Protein AF-A0A371G8A0-F1 (afdb_monomer_lite)

Foldseek 3Di:
DPPDDDDPVVVLLVVQLVVLVVCVVVVPQEEEAEDQDDPPPPPVCVVSVVSVVVSCVSHPYYYYDYDHVVNVVVVVVVVVVVVVVVVVVVDPDDDDDD

Organism: Mucuna pruriens (NCBI:txid157652)

pLDDT: mean 70.17, std 15.43, range [35.62, 92.75]

Secondary structure (DSSP, 8-state):
-------HHHHHHHHHHHHHHHHHHTT-SEEEEEE-S-----GGGHHHHHHHHHHHTTSSEEEEEEPPGGG-HHHHHHHHHHHHHHHHHH-SS-----

Radius of gyration: 17.49 Å; chains: 1; bounding box: 47×36×38 Å

Sequence (98 aa):
MLGFNCTNNMAEYEACAMGIAMALKYQVKILKVYKDFALTRDTKLIPYHSYVKKLTKHFEKITFQHIHREENQMVDALETLSLMFEISQERETPILRI

Structure (mmCIF, N/CA/C/O backbone):
data_AF-A0A371G8A0-F1
#
_entry.id   AF-A0A371G8A0-F1
#
loop_
_atom_site.group_PDB
_atom_site.id
_atom_site.type_symbol
_atom_site.label_atom_id
_atom_site.label_alt_id
_atom_site.label_comp_id
_atom_site.label_asym_id
_atom_site.label_entity_id
_atom_site.label_seq_id
_atom_site.pdbx_PDB_ins_code
_atom_site.Cartn_x
_atom_site.Cartn_y
_atom_site.Cartn_z
_atom_site.occupancy
_atom_site.B_iso_or_equiv
_atom_site.auth_seq_id
_atom_site.auth_comp_id
_atom_site.auth_asym_id
_atom_site.auth_atom_id
_atom_site.pdbx_PDB_model_num
ATOM 1 N N . MET A 1 1 ? 11.353 -9.906 1.351 1.00 52.81 1 MET A N 1
ATOM 2 C CA . MET A 1 1 ? 11.315 -10.125 -0.107 1.00 52.81 1 MET A CA 1
ATOM 3 C C . MET A 1 1 ? 10.225 -11.145 -0.382 1.00 52.81 1 MET A C 1
ATOM 5 O O . MET A 1 1 ? 10.240 -12.182 0.272 1.00 52.81 1 MET A O 1
ATOM 9 N N . LEU A 1 2 ? 9.232 -10.831 -1.221 1.00 57.16 2 LEU A N 1
ATOM 10 C CA . LEU A 1 2 ? 8.053 -11.694 -1.416 1.00 57.16 2 LEU A CA 1
ATOM 11 C C . LEU A 1 2 ? 8.323 -12.865 -2.382 1.00 57.16 2 LEU A C 1
ATOM 13 O O . LEU A 1 2 ? 7.442 -13.693 -2.590 1.00 57.16 2 LEU A O 1
ATOM 17 N N . GLY A 1 3 ? 9.551 -12.980 -2.898 1.00 52.47 3 GLY A N 1
ATOM 18 C CA . GLY A 1 3 ? 10.043 -14.176 -3.584 1.00 52.47 3 GLY A CA 1
ATOM 19 C C . GLY A 1 3 ? 9.677 -14.255 -5.065 1.00 52.47 3 GLY A C 1
ATOM 20 O O . GLY A 1 3 ? 9.625 -15.353 -5.612 1.00 52.47 3 GLY A O 1
ATOM 21 N N . PHE A 1 4 ? 9.414 -13.123 -5.719 1.00 51.69 4 PHE A N 1
ATOM 22 C CA . PHE A 1 4 ? 9.063 -13.082 -7.137 1.00 51.69 4 PHE A CA 1
ATOM 23 C C . PHE A 1 4 ? 10.217 -12.517 -7.999 1.00 51.69 4 PHE A C 1
ATOM 25 O O . PHE A 1 4 ? 11.040 -11.741 -7.518 1.00 51.69 4 PHE A O 1
ATOM 32 N N . ASN A 1 5 ? 10.298 -12.922 -9.274 1.00 46.16 5 ASN A N 1
ATOM 33 C CA . ASN A 1 5 ? 11.383 -12.543 -10.196 1.00 46.16 5 ASN A CA 1
ATOM 34 C C . ASN A 1 5 ? 11.376 -11.040 -10.531 1.00 46.16 5 ASN A C 1
ATOM 36 O O . ASN A 1 5 ? 10.496 -10.572 -11.251 1.00 46.16 5 ASN A O 1
ATOM 40 N N . CYS A 1 6 ? 12.393 -10.312 -10.067 1.00 46.75 6 CYS A N 1
ATOM 41 C CA . CYS A 1 6 ? 12.500 -8.858 -10.172 1.00 46.75 6 CYS A CA 1
ATOM 42 C C . CYS A 1 6 ? 12.520 -8.335 -11.624 1.00 46.75 6 CYS A C 1
ATOM 44 O O . CYS A 1 6 ? 13.544 -8.369 -12.301 1.00 46.75 6 CYS A O 1
ATOM 46 N N . THR A 1 7 ? 11.401 -7.772 -12.076 1.00 55.66 7 THR A N 1
ATOM 47 C CA . THR A 1 7 ? 11.362 -6.669 -13.055 1.00 55.66 7 THR A CA 1
ATOM 48 C C . THR A 1 7 ? 11.109 -5.353 -12.308 1.00 55.66 7 THR A C 1
ATOM 50 O O . THR A 1 7 ? 10.598 -5.400 -11.188 1.00 55.66 7 THR A O 1
ATOM 53 N N . ASN A 1 8 ? 11.435 -4.185 -12.891 1.00 60.31 8 ASN A N 1
ATOM 54 C CA . ASN A 1 8 ? 11.262 -2.866 -12.239 1.00 60.31 8 ASN A CA 1
ATOM 55 C C . ASN A 1 8 ? 9.883 -2.717 -11.564 1.00 60.31 8 ASN A C 1
ATOM 57 O O . ASN A 1 8 ? 9.786 -2.390 -10.384 1.00 60.31 8 ASN A O 1
ATOM 61 N N . ASN A 1 9 ? 8.824 -3.123 -12.269 1.00 61.59 9 ASN A N 1
ATOM 62 C CA . ASN A 1 9 ? 7.449 -3.069 -11.770 1.00 61.59 9 ASN A CA 1
ATOM 63 C C . ASN A 1 9 ? 7.222 -3.938 -10.520 1.00 61.59 9 ASN A C 1
ATOM 65 O O . ASN A 1 9 ? 6.368 -3.637 -9.697 1.00 61.59 9 ASN A O 1
ATOM 69 N N . MET A 1 10 ? 7.947 -5.042 -10.358 1.00 67.25 10 MET A N 1
ATOM 70 C CA . MET A 1 10 ? 7.763 -5.954 -9.231 1.00 67.25 10 MET A CA 1
ATOM 71 C C . MET A 1 10 ? 8.389 -5.415 -7.944 1.00 67.25 10 MET A C 1
ATOM 73 O O . MET A 1 10 ? 7.750 -5.469 -6.893 1.00 67.25 10 MET A O 1
ATOM 77 N N . ALA A 1 11 ? 9.589 -4.835 -8.033 1.00 72.56 11 ALA A N 1
ATOM 78 C CA . ALA A 1 11 ? 10.278 -4.228 -6.894 1.00 72.56 11 ALA A CA 1
ATOM 79 C C . ALA A 1 11 ? 9.461 -3.074 -6.288 1.00 72.56 11 ALA A C 1
ATOM 81 O O . ALA A 1 11 ? 9.283 -2.990 -5.072 1.00 72.56 11 ALA A O 1
ATOM 82 N N . GLU A 1 12 ? 8.874 -2.238 -7.139 1.00 72.56 12 GLU A N 1
ATOM 83 C CA . GLU A 1 12 ? 8.011 -1.137 -6.720 1.00 72.56 12 GLU A CA 1
ATOM 84 C C . GLU A 1 12 ? 6.729 -1.612 -6.012 1.00 72.56 12 GLU A C 1
ATOM 86 O O . GLU A 1 12 ? 6.269 -1.013 -5.034 1.00 72.56 12 GLU A O 1
ATOM 91 N N . TYR A 1 13 ? 6.143 -2.719 -6.478 1.00 76.12 13 TYR A N 1
ATOM 92 C CA . TYR A 1 13 ? 4.999 -3.341 -5.814 1.00 76.12 13 TYR A CA 1
ATOM 93 C C . TYR A 1 13 ? 5.368 -3.933 -4.455 1.00 76.12 13 TYR A C 1
ATOM 95 O O . TYR A 1 13 ? 4.589 -3.795 -3.508 1.00 76.12 13 TYR A O 1
ATOM 103 N N . GLU A 1 14 ? 6.537 -4.566 -4.336 1.00 80.00 14 GLU A N 1
ATOM 104 C CA . GLU A 1 14 ? 7.032 -5.056 -3.049 1.00 80.00 14 GLU A CA 1
ATOM 105 C C . GLU A 1 14 ? 7.247 -3.903 -2.065 1.00 80.00 14 GLU A C 1
ATOM 107 O O . GLU A 1 14 ? 6.763 -3.972 -0.934 1.00 80.00 14 GLU A O 1
ATOM 112 N N . ALA A 1 15 ? 7.903 -2.824 -2.501 1.00 80.62 15 ALA A N 1
ATOM 113 C CA . ALA A 1 15 ? 8.124 -1.634 -1.685 1.00 80.62 15 ALA A CA 1
ATOM 114 C C . ALA A 1 15 ? 6.798 -1.026 -1.200 1.00 80.62 15 ALA A C 1
ATOM 116 O O . ALA A 1 15 ? 6.632 -0.754 -0.008 1.00 80.62 15 ALA A O 1
ATOM 117 N N . CYS A 1 16 ? 5.811 -0.902 -2.093 1.00 81.56 16 CYS A N 1
ATOM 118 C CA . CYS A 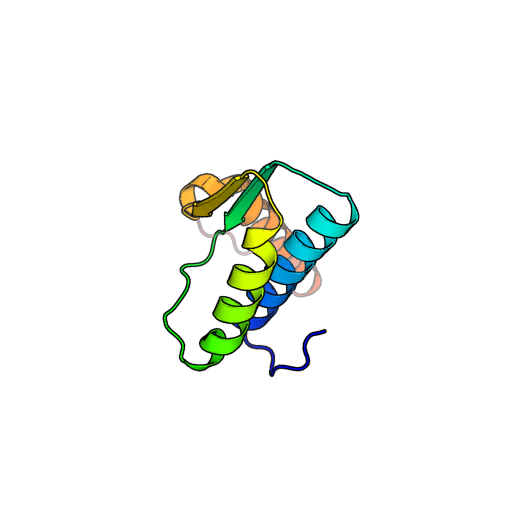1 16 ? 4.477 -0.413 -1.750 1.00 81.56 16 CYS A CA 1
ATOM 119 C C . CYS A 1 16 ? 3.774 -1.320 -0.724 1.00 81.56 16 CYS A C 1
ATOM 121 O O . CYS A 1 16 ? 3.261 -0.840 0.289 1.00 81.56 16 CYS A O 1
ATOM 123 N N . ALA A 1 17 ? 3.786 -2.638 -0.939 1.00 84.00 17 ALA A N 1
ATOM 124 C CA . ALA A 1 17 ? 3.165 -3.599 -0.032 1.00 84.00 17 ALA A CA 1
ATOM 125 C C . ALA A 1 17 ? 3.822 -3.591 1.361 1.00 84.00 17 ALA A C 1
ATOM 127 O O . ALA A 1 17 ? 3.118 -3.621 2.373 1.00 84.00 17 ALA A O 1
ATOM 128 N N . MET A 1 18 ? 5.154 -3.491 1.421 1.00 85.75 18 MET A N 1
ATOM 129 C CA . MET A 1 18 ? 5.900 -3.368 2.676 1.00 85.75 18 MET A CA 1
ATOM 130 C C . MET A 1 18 ? 5.584 -2.059 3.406 1.00 85.75 18 MET A C 1
ATOM 132 O O . MET A 1 18 ? 5.355 -2.085 4.615 1.00 85.75 18 MET A O 1
ATOM 136 N N . GLY A 1 19 ? 5.495 -0.933 2.690 1.00 87.56 19 GLY A N 1
ATOM 137 C CA . GLY A 1 19 ? 5.103 0.354 3.270 1.00 87.56 19 GLY A CA 1
ATOM 138 C C . GLY A 1 19 ? 3.708 0.314 3.907 1.00 87.56 19 GLY A C 1
ATOM 139 O O . GLY A 1 19 ? 3.530 0.754 5.043 1.00 87.56 19 GLY A O 1
ATOM 140 N N . ILE A 1 20 ? 2.731 -0.296 3.225 1.00 88.06 20 ILE A N 1
ATOM 141 C CA . ILE A 1 20 ? 1.367 -0.472 3.752 1.00 88.06 20 ILE A CA 1
ATOM 142 C C . ILE A 1 20 ? 1.365 -1.397 4.979 1.00 88.06 20 ILE A C 1
ATOM 144 O O . ILE A 1 20 ? 0.717 -1.091 5.981 1.00 88.06 20 ILE A O 1
ATOM 148 N N . ALA A 1 21 ? 2.101 -2.512 4.937 1.00 87.56 21 ALA A N 1
ATOM 149 C CA . ALA A 1 21 ? 2.203 -3.433 6.069 1.00 87.56 21 ALA A CA 1
ATOM 150 C C . ALA A 1 21 ? 2.846 -2.771 7.302 1.00 87.56 21 ALA A C 1
ATOM 152 O O . ALA A 1 21 ? 2.394 -2.982 8.428 1.00 87.56 21 ALA A O 1
ATOM 153 N N . MET A 1 22 ? 3.860 -1.927 7.100 1.00 88.81 22 MET A N 1
ATOM 154 C CA . MET A 1 22 ? 4.475 -1.151 8.178 1.00 88.81 22 MET A CA 1
ATOM 155 C C . MET A 1 22 ? 3.503 -0.128 8.764 1.00 88.81 22 MET A C 1
ATOM 157 O O . MET A 1 22 ? 3.377 -0.051 9.983 1.00 88.81 22 MET A O 1
ATOM 161 N N . ALA A 1 23 ? 2.749 0.595 7.936 1.00 90.12 23 ALA A N 1
ATOM 162 C CA . ALA A 1 23 ? 1.721 1.514 8.424 1.00 90.12 23 ALA A CA 1
ATOM 163 C C . ALA A 1 23 ? 0.672 0.800 9.304 1.00 90.12 23 ALA A C 1
ATOM 165 O O . ALA A 1 23 ? 0.291 1.328 10.348 1.00 90.12 23 ALA A O 1
ATOM 166 N N . LEU A 1 24 ? 0.282 -0.435 8.956 1.00 88.00 24 LEU A N 1
ATOM 167 C CA . LEU A 1 24 ? -0.574 -1.264 9.816 1.00 88.00 24 LEU A CA 1
ATOM 168 C C . LEU A 1 24 ? 0.093 -1.642 11.137 1.00 88.00 24 LEU A C 1
ATOM 170 O O . LEU A 1 24 ? -0.543 -1.565 12.185 1.00 88.00 24 LEU A O 1
ATOM 174 N N . LYS A 1 25 ? 1.375 -2.023 11.108 1.00 90.75 25 LYS A N 1
ATOM 175 C CA . LYS A 1 25 ? 2.146 -2.331 12.322 1.00 90.75 25 LYS A CA 1
ATOM 176 C C . LYS A 1 25 ? 2.181 -1.143 13.289 1.00 90.75 25 LYS A C 1
ATOM 178 O O . LYS A 1 25 ? 2.097 -1.342 14.496 1.00 90.75 25 LYS A O 1
ATOM 183 N N . TYR A 1 26 ? 2.261 0.076 12.761 1.00 92.75 26 TYR A N 1
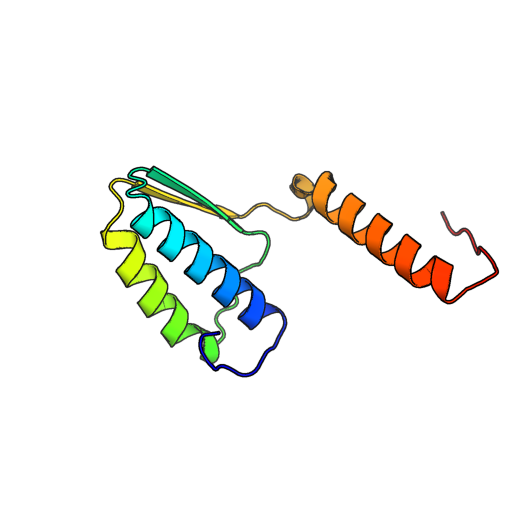ATOM 184 C CA . TYR A 1 26 ? 2.205 1.315 13.541 1.00 92.75 26 TYR A CA 1
ATOM 185 C C . TYR A 1 26 ? 0.779 1.815 13.813 1.00 92.75 26 TYR A C 1
ATOM 187 O O . TYR A 1 26 ? 0.614 2.933 14.292 1.00 92.75 26 TYR A O 1
ATOM 195 N N . GLN A 1 27 ? -0.247 1.001 13.535 1.00 90.88 27 GLN A N 1
ATOM 196 C CA . GLN A 1 27 ? -1.659 1.314 13.785 1.00 90.88 27 GLN A CA 1
ATOM 197 C C . GLN A 1 27 ? -2.119 2.628 13.133 1.00 90.88 27 GLN A C 1
ATOM 199 O O . GLN A 1 27 ? -2.999 3.326 13.643 1.00 90.88 27 GLN A O 1
ATOM 204 N N . VAL A 1 28 ? -1.533 2.977 11.985 1.00 91.69 28 VAL A N 1
ATOM 205 C CA . VAL A 1 28 ? -1.966 4.129 11.194 1.00 91.69 28 VAL A CA 1
ATOM 206 C C . VAL A 1 28 ? -3.402 3.889 10.732 1.00 91.69 28 VAL A C 1
ATOM 208 O O . VAL A 1 28 ? -3.700 2.883 10.096 1.00 91.69 28 VAL A O 1
ATOM 211 N N . LYS A 1 29 ? -4.297 4.830 11.034 1.00 89.75 29 LYS A N 1
ATOM 212 C CA . LYS A 1 29 ? -5.728 4.737 10.699 1.00 89.75 29 LYS A CA 1
ATOM 213 C C . LYS A 1 29 ? -6.053 5.268 9.306 1.00 89.75 29 LYS A C 1
ATOM 215 O O . LYS A 1 29 ? -6.915 4.723 8.618 1.00 89.75 29 LYS A O 1
ATOM 220 N N . ILE A 1 30 ? -5.348 6.324 8.897 1.00 90.50 30 ILE A N 1
ATOM 221 C CA . ILE A 1 30 ? -5.529 7.006 7.615 1.00 90.50 30 ILE A CA 1
ATOM 222 C C . ILE A 1 30 ? -4.202 6.993 6.864 1.00 90.50 30 ILE A C 1
ATOM 224 O O . ILE A 1 30 ? -3.221 7.553 7.345 1.00 90.50 30 ILE A O 1
ATOM 228 N N . LEU A 1 31 ? -4.176 6.376 5.682 1.00 89.12 31 LEU A N 1
ATOM 229 C CA . LEU A 1 31 ? -2.974 6.260 4.859 1.00 89.12 31 LEU A CA 1
ATOM 230 C C . LEU A 1 31 ? -3.202 6.847 3.462 1.00 89.12 31 LEU A C 1
ATOM 232 O O . LEU A 1 31 ? -4.160 6.500 2.771 1.00 89.12 31 LEU A O 1
ATOM 236 N N . LYS A 1 32 ? -2.290 7.710 3.012 1.00 88.06 32 LYS A N 1
ATOM 237 C CA . LYS A 1 32 ? -2.258 8.207 1.635 1.00 88.06 32 LYS A CA 1
ATOM 238 C C . LYS A 1 32 ? -1.027 7.647 0.937 1.00 88.06 32 LYS A C 1
ATOM 240 O O . LYS A 1 32 ? 0.094 7.915 1.354 1.00 88.06 32 LYS A O 1
ATOM 245 N N . VAL A 1 33 ? -1.252 6.841 -0.094 1.00 83.06 33 VAL A N 1
ATOM 246 C CA . VAL A 1 33 ? -0.196 6.209 -0.884 1.00 83.06 33 VAL A CA 1
ATOM 247 C C . VAL A 1 33 ? -0.056 6.979 -2.186 1.00 83.06 33 VAL A C 1
ATOM 249 O O . VAL A 1 33 ? -1.011 7.068 -2.958 1.00 83.06 33 VAL A O 1
ATOM 252 N N . TYR A 1 34 ? 1.130 7.523 -2.423 1.00 78.94 34 TYR A N 1
ATOM 253 C CA . TYR A 1 34 ? 1.488 8.160 -3.682 1.00 78.94 34 TYR A CA 1
ATOM 254 C C . TYR A 1 34 ? 2.234 7.159 -4.556 1.00 78.94 34 TYR A C 1
ATOM 256 O O . TY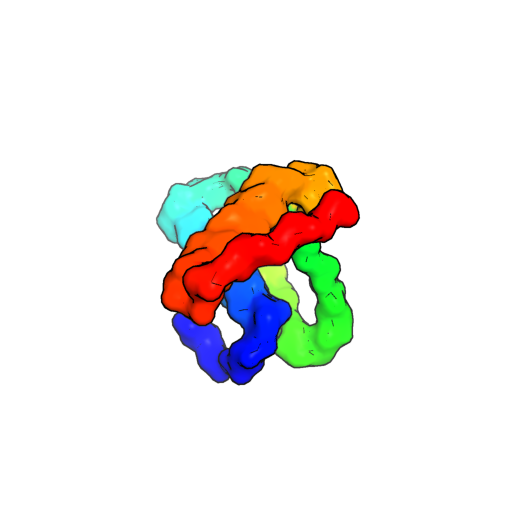R A 1 34 ? 3.126 6.461 -4.075 1.00 78.94 34 TYR A O 1
ATOM 264 N N . LYS A 1 35 ? 1.834 7.046 -5.819 1.00 70.06 35 LYS A N 1
ATOM 265 C CA . LYS A 1 35 ? 2.390 6.067 -6.752 1.00 70.06 35 LYS A CA 1
ATOM 266 C C . LYS A 1 35 ? 2.678 6.736 -8.092 1.00 70.06 35 LYS A C 1
ATOM 268 O O . LYS A 1 35 ? 1.760 7.281 -8.694 1.00 70.06 35 LYS A O 1
ATOM 273 N N . ASP A 1 36 ? 3.916 6.645 -8.558 1.00 64.81 36 ASP A N 1
ATOM 274 C CA . ASP A 1 36 ? 4.388 7.256 -9.818 1.00 64.81 36 ASP A CA 1
ATOM 275 C C . ASP A 1 36 ? 4.213 6.324 -11.040 1.00 64.81 36 ASP A C 1
ATOM 277 O O . ASP A 1 36 ? 4.311 6.705 -12.197 1.00 64.81 36 ASP A O 1
ATOM 281 N N . PHE A 1 37 ? 3.881 5.055 -10.801 1.00 62.66 37 PHE A N 1
ATOM 282 C CA . PHE A 1 37 ? 3.832 4.019 -11.833 1.00 62.66 37 PHE A CA 1
ATOM 283 C C . PHE A 1 37 ? 2.386 3.628 -12.153 1.00 62.66 37 PHE A C 1
ATOM 285 O O . PHE A 1 37 ? 1.588 3.303 -11.263 1.00 62.66 37 PHE A O 1
ATOM 292 N N . ALA A 1 38 ? 2.038 3.613 -13.441 1.00 54.03 38 ALA A N 1
ATOM 293 C CA . ALA A 1 38 ? 0.764 3.081 -13.907 1.00 54.03 38 ALA A CA 1
ATOM 294 C C . ALA A 1 38 ? 0.689 1.585 -13.552 1.00 54.03 38 ALA A C 1
ATOM 296 O O . ALA A 1 38 ? 1.555 0.803 -13.936 1.00 54.03 38 ALA A O 1
ATOM 297 N N . LEU A 1 39 ? -0.336 1.172 -12.793 1.00 55.16 39 LEU A N 1
ATOM 298 C CA . LEU A 1 39 ? -0.610 -0.238 -12.483 1.00 55.16 39 LEU A CA 1
ATOM 299 C C . LEU A 1 39 ? -0.920 -0.977 -13.799 1.00 55.16 39 LEU A C 1
ATOM 301 O O . LEU A 1 39 ? -2.082 -1.104 -14.187 1.00 55.16 39 LEU A O 1
ATOM 305 N N . THR A 1 40 ? 0.100 -1.437 -14.524 1.00 51.25 40 THR A N 1
ATOM 306 C CA . THR A 1 40 ? -0.097 -2.223 -15.743 1.00 51.25 40 THR A CA 1
ATOM 307 C C . THR A 1 40 ? -0.856 -3.496 -15.380 1.00 51.25 40 THR A C 1
ATOM 309 O O . THR A 1 40 ? -0.535 -4.137 -14.377 1.00 51.25 40 THR A O 1
ATOM 312 N N . ARG A 1 41 ? -1.861 -3.873 -16.183 1.00 53.94 41 ARG A N 1
ATOM 313 C CA . ARG A 1 41 ? -2.707 -5.075 -16.005 1.00 53.94 41 ARG A CA 1
ATOM 314 C C . ARG A 1 41 ? -1.939 -6.375 -16.286 1.00 53.94 41 ARG A C 1
ATOM 316 O O . ARG A 1 41 ? -2.457 -7.279 -16.935 1.00 53.94 41 ARG A O 1
ATOM 323 N N . ASP A 1 42 ? -0.693 -6.457 -15.835 1.00 59.78 42 ASP A N 1
ATOM 324 C CA . ASP A 1 42 ? 0.113 -7.654 -15.966 1.00 59.78 42 ASP A CA 1
ATOM 325 C C . ASP A 1 42 ? -0.496 -8.746 -15.084 1.00 59.78 42 ASP A C 1
ATOM 327 O O . ASP A 1 42 ? -0.682 -8.590 -13.874 1.00 59.78 42 ASP A O 1
ATOM 331 N N . THR A 1 43 ? -0.818 -9.872 -15.707 1.00 57.22 43 THR A N 1
ATOM 332 C CA . THR A 1 43 ? -1.348 -11.064 -15.041 1.00 57.22 43 THR A CA 1
ATOM 333 C C . THR A 1 43 ? -0.463 -11.552 -13.890 1.00 57.22 43 THR A C 1
ATOM 335 O O . THR A 1 43 ? -0.976 -12.113 -12.922 1.00 57.22 43 THR A O 1
ATOM 338 N N . LYS A 1 44 ? 0.846 -11.261 -13.917 1.00 65.75 44 LYS A N 1
ATOM 339 C CA . LYS A 1 44 ? 1.782 -11.588 -12.826 1.00 65.75 44 LYS A CA 1
ATOM 340 C C . LYS A 1 44 ? 1.546 -10.772 -11.546 1.00 65.75 44 LYS A C 1
ATOM 342 O O . LYS A 1 44 ? 1.983 -11.180 -10.474 1.00 65.75 44 LYS A O 1
ATOM 347 N N . LEU A 1 45 ? 0.824 -9.651 -11.629 1.00 64.56 45 LEU A N 1
ATOM 348 C CA . LEU A 1 45 ? 0.533 -8.744 -10.508 1.00 64.56 45 LEU A CA 1
ATOM 349 C C . LEU A 1 45 ? -0.819 -9.022 -9.827 1.00 64.56 45 LEU A C 1
ATOM 351 O O . LEU A 1 45 ? -1.164 -8.372 -8.835 1.00 64.56 45 LEU A O 1
ATOM 355 N N . ILE A 1 46 ? -1.583 -10.003 -10.320 1.00 66.25 46 ILE A N 1
ATOM 356 C CA . ILE A 1 46 ? -2.860 -10.434 -9.728 1.00 66.25 46 ILE A CA 1
ATOM 357 C C . ILE A 1 46 ? -2.711 -10.834 -8.242 1.00 66.25 46 ILE A C 1
ATOM 359 O O . ILE A 1 46 ? -3.527 -10.381 -7.428 1.00 66.25 46 ILE A O 1
ATOM 363 N N . PRO A 1 47 ? -1.675 -11.597 -7.825 1.00 69.75 47 PRO A N 1
ATOM 364 C CA . PRO A 1 47 ? -1.494 -11.961 -6.418 1.00 69.75 47 PRO A CA 1
ATOM 365 C C . PRO A 1 47 ? -1.286 -10.736 -5.518 1.00 69.75 47 PRO A C 1
ATOM 367 O O . PRO A 1 47 ? -1.914 -10.634 -4.458 1.00 69.75 47 PRO A O 1
ATOM 370 N N . TYR A 1 48 ? -0.481 -9.771 -5.979 1.00 69.88 48 TYR A N 1
ATOM 371 C CA . TYR A 1 48 ? -0.189 -8.521 -5.273 1.00 69.88 48 TYR A CA 1
ATOM 372 C C . TYR A 1 48 ? -1.429 -7.652 -5.096 1.00 69.88 48 TYR A C 1
ATOM 374 O O . TYR A 1 48 ? -1.656 -7.115 -4.013 1.00 69.88 48 TYR A O 1
ATOM 382 N N . HIS A 1 49 ? -2.278 -7.568 -6.122 1.00 73.69 49 HIS A N 1
ATOM 383 C CA . HIS A 1 49 ? -3.565 -6.885 -6.016 1.00 73.69 49 HIS A CA 1
ATOM 384 C C . HIS A 1 49 ? -4.438 -7.490 -4.915 1.00 73.69 49 HIS A C 1
ATOM 386 O O . HIS A 1 49 ? -5.025 -6.756 -4.118 1.00 73.69 49 HIS A O 1
ATOM 392 N N . SER A 1 50 ? -4.504 -8.824 -4.830 1.00 79.81 50 SER A N 1
ATOM 393 C CA . SER A 1 50 ? -5.276 -9.488 -3.774 1.00 79.81 50 SER A CA 1
ATOM 394 C C . SER A 1 50 ? -4.702 -9.200 -2.382 1.00 79.81 50 SER A C 1
ATOM 396 O O . SER A 1 50 ? -5.461 -8.987 -1.436 1.00 79.81 50 SER A O 1
ATOM 398 N N . TYR A 1 51 ? -3.372 -9.150 -2.265 1.00 82.25 51 TYR A N 1
ATOM 399 C CA . TYR A 1 51 ? -2.679 -8.911 -1.006 1.00 82.25 51 TYR A CA 1
ATOM 400 C C . TYR A 1 51 ? -2.879 -7.475 -0.518 1.00 82.25 51 TYR A C 1
ATOM 402 O O . TYR A 1 51 ? -3.371 -7.268 0.590 1.00 82.25 51 TYR A O 1
ATOM 410 N N . VAL A 1 52 ? -2.622 -6.482 -1.372 1.00 80.50 52 VAL A N 1
ATOM 411 C CA . VAL A 1 52 ? -2.855 -5.066 -1.052 1.00 80.50 52 VAL A CA 1
ATOM 412 C C . VAL A 1 52 ? -4.324 -4.827 -0.695 1.00 80.50 52 VAL A C 1
ATOM 414 O O . VAL A 1 52 ? -4.608 -4.170 0.303 1.00 80.50 52 VAL A O 1
ATOM 417 N N . LYS A 1 53 ? -5.270 -5.445 -1.418 1.00 83.38 53 LYS A N 1
ATOM 418 C CA . LYS A 1 53 ? -6.710 -5.368 -1.109 1.00 83.38 53 LYS A CA 1
ATOM 419 C C . LYS A 1 53 ? -7.082 -5.988 0.243 1.00 83.38 53 LYS A C 1
ATOM 421 O O . LYS A 1 53 ? -8.083 -5.600 0.837 1.00 83.38 53 LYS A O 1
ATOM 426 N N . LYS A 1 54 ? -6.333 -6.978 0.736 1.00 87.06 54 LYS A N 1
ATOM 427 C CA . LYS A 1 54 ? -6.526 -7.507 2.097 1.00 87.06 54 LYS A CA 1
ATOM 428 C C . LYS A 1 54 ? -6.005 -6.522 3.138 1.00 87.06 54 LYS A C 1
ATOM 430 O O . LYS A 1 54 ? -6.686 -6.293 4.133 1.00 87.06 54 LYS A O 1
ATOM 435 N N . LEU A 1 55 ? -4.844 -5.915 2.897 1.00 83.81 55 LEU A N 1
ATOM 436 C CA . LEU A 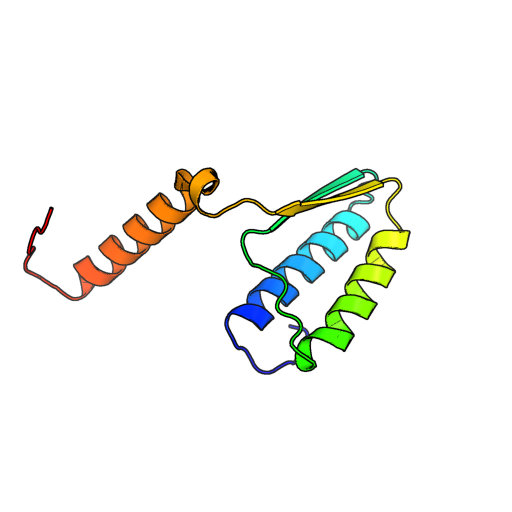1 55 ? -4.256 -4.934 3.809 1.00 83.81 55 LEU A CA 1
ATOM 437 C C . LEU A 1 55 ? -5.132 -3.681 3.938 1.00 83.81 55 LEU A C 1
ATOM 439 O O . LEU A 1 55 ? -5.368 -3.223 5.052 1.00 83.81 55 LEU A O 1
ATOM 443 N N . THR A 1 56 ? -5.696 -3.184 2.834 1.00 84.06 56 THR A N 1
ATOM 444 C CA . THR A 1 56 ? -6.518 -1.961 2.828 1.00 84.06 56 THR A CA 1
ATOM 445 C C . THR A 1 56 ? -7.752 -2.031 3.727 1.00 84.06 56 THR A C 1
ATOM 447 O O . THR A 1 56 ? -8.184 -0.999 4.226 1.00 84.06 56 THR A O 1
ATOM 450 N N . LYS A 1 57 ? -8.292 -3.229 3.990 1.00 89.12 57 LYS A N 1
ATOM 451 C CA . LYS A 1 57 ? -9.459 -3.431 4.871 1.00 89.12 57 LYS A CA 1
ATOM 452 C C . LYS A 1 57 ? -9.212 -3.071 6.338 1.00 89.12 57 LYS A C 1
ATOM 454 O O . LYS A 1 57 ? -10.172 -2.946 7.086 1.00 89.12 57 LYS A O 1
ATOM 459 N N . HIS A 1 58 ? -7.952 -2.963 6.748 1.00 89.69 58 HIS A N 1
ATOM 460 C CA . HIS A 1 58 ? -7.576 -2.694 8.135 1.00 89.69 58 HIS A CA 1
ATOM 461 C C . HIS A 1 58 ? -7.396 -1.194 8.420 1.00 89.69 58 HIS A C 1
ATOM 463 O O . HIS A 1 58 ? -7.171 -0.821 9.566 1.00 89.69 58 HIS A O 1
ATOM 469 N N . PHE A 1 59 ? -7.497 -0.337 7.399 1.00 90.31 59 PHE A N 1
ATOM 470 C CA . PHE A 1 59 ? -7.449 1.117 7.550 1.00 90.31 59 PHE A CA 1
ATOM 471 C C . PHE A 1 59 ? -8.864 1.693 7.615 1.00 90.31 59 PHE A C 1
ATOM 473 O O . PHE A 1 59 ? -9.747 1.258 6.878 1.00 90.31 59 PHE A O 1
ATOM 480 N N . GLU A 1 60 ? -9.061 2.730 8.431 1.00 91.62 60 GLU A N 1
ATOM 481 C CA . GLU A 1 60 ? -10.301 3.520 8.422 1.00 91.62 60 GLU A CA 1
ATOM 482 C C . GLU A 1 60 ? -10.454 4.251 7.081 1.00 91.62 60 GLU A C 1
ATOM 484 O O . GLU A 1 60 ? -11.551 4.360 6.532 1.00 91.62 60 GLU A O 1
ATOM 489 N N . LYS A 1 61 ? -9.333 4.722 6.520 1.00 89.38 61 LYS A N 1
ATOM 490 C CA . LYS A 1 61 ? -9.288 5.315 5.184 1.00 89.38 61 LYS A CA 1
ATOM 491 C C . LYS A 1 61 ? -7.931 5.091 4.537 1.00 89.38 61 LYS A C 1
ATOM 493 O O . LYS A 1 61 ? -6.896 5.426 5.104 1.00 89.38 61 LYS A O 1
ATOM 498 N N . ILE A 1 62 ? -7.935 4.596 3.306 1.00 87.62 62 ILE A N 1
ATOM 499 C CA . ILE A 1 62 ? -6.738 4.544 2.469 1.00 87.62 62 ILE A CA 1
ATOM 500 C C . ILE A 1 62 ? -7.048 5.096 1.084 1.00 87.62 62 ILE A C 1
ATOM 502 O O . ILE A 1 62 ? -8.059 4.743 0.478 1.00 87.62 62 ILE A O 1
ATOM 506 N N . THR A 1 63 ? -6.190 5.985 0.591 1.00 86.50 63 THR A N 1
ATOM 507 C CA . THR A 1 63 ? -6.327 6.586 -0.741 1.00 86.50 63 THR A CA 1
ATOM 508 C C . THR A 1 63 ? -5.049 6.400 -1.532 1.00 86.50 63 THR A C 1
ATOM 510 O O . THR A 1 63 ? -3.963 6.671 -1.019 1.00 86.50 63 THR A O 1
ATOM 513 N N . PHE A 1 64 ? -5.194 5.991 -2.787 1.00 80.94 64 PHE A N 1
ATOM 514 C CA . PHE A 1 64 ? -4.099 5.897 -3.741 1.00 80.94 64 PHE A CA 1
ATOM 515 C C . PHE A 1 64 ? -4.177 7.101 -4.668 1.00 80.94 64 PHE A C 1
ATOM 517 O O . PHE A 1 64 ? -5.198 7.299 -5.324 1.00 80.94 64 PHE A O 1
ATOM 524 N N . GLN A 1 65 ? -3.123 7.908 -4.696 1.00 80.12 65 GLN A N 1
ATOM 525 C CA . GLN A 1 65 ? -2.994 9.009 -5.636 1.00 80.12 65 GLN A CA 1
ATOM 526 C C . GLN A 1 65 ? -1.890 8.661 -6.626 1.00 80.12 65 GLN A C 1
ATOM 528 O O . GLN A 1 65 ? -0.763 8.358 -6.229 1.00 80.12 65 GLN A O 1
ATOM 533 N N . HIS A 1 66 ? -2.237 8.681 -7.910 1.00 73.38 66 HIS A N 1
ATOM 534 C CA . HIS A 1 66 ? -1.230 8.656 -8.952 1.00 73.38 66 HIS A CA 1
ATOM 535 C C . HIS A 1 66 ? -0.597 10.042 -9.004 1.00 73.38 66 HIS A C 1
ATOM 537 O O . HIS A 1 66 ? -1.318 11.029 -9.146 1.00 73.38 66 HIS A O 1
ATOM 543 N N . ILE A 1 67 ? 0.714 10.108 -8.806 1.00 65.75 67 ILE A N 1
ATOM 544 C CA . ILE A 1 67 ? 1.477 11.309 -9.126 1.00 65.75 67 ILE A CA 1
ATOM 545 C C . ILE A 1 67 ? 1.871 11.121 -10.584 1.00 65.75 67 ILE A C 1
ATOM 547 O O . ILE A 1 67 ? 2.475 10.106 -10.920 1.00 65.75 67 ILE A O 1
ATOM 551 N N . HIS A 1 68 ? 1.450 12.035 -11.455 1.00 57.75 68 HIS A N 1
ATOM 552 C CA . HIS A 1 68 ? 2.006 12.076 -12.801 1.00 57.75 68 HIS A CA 1
ATOM 553 C C . HIS A 1 68 ? 3.469 12.487 -12.666 1.00 57.75 68 HIS A C 1
ATOM 555 O O . HIS A 1 68 ? 3.752 13.438 -11.948 1.00 57.75 68 HIS A O 1
ATOM 561 N N . ARG A 1 69 ? 4.386 11.800 -13.347 1.00 54.88 69 ARG A N 1
ATOM 562 C CA . ARG A 1 69 ? 5.837 12.044 -13.282 1.00 54.88 69 ARG A CA 1
ATOM 563 C C . ARG A 1 69 ? 6.231 13.536 -13.348 1.00 54.88 69 ARG A C 1
ATOM 565 O O . ARG A 1 69 ? 7.127 13.983 -12.645 1.00 54.88 69 ARG A O 1
ATOM 572 N N . GLU A 1 70 ? 5.462 14.337 -14.085 1.00 53.16 70 GLU A N 1
ATOM 573 C CA . GLU A 1 70 ? 5.572 15.804 -14.197 1.00 53.16 70 GLU A CA 1
ATOM 574 C C . GLU A 1 70 ? 5.404 16.586 -12.873 1.00 53.16 70 GLU A C 1
ATOM 576 O O . GLU A 1 70 ? 5.908 17.703 -12.757 1.00 53.16 70 GLU A O 1
ATOM 581 N N . GLU A 1 71 ? 4.722 16.021 -11.873 1.00 52.88 71 GLU A N 1
ATOM 582 C CA . GLU A 1 71 ? 4.572 16.551 -10.507 1.00 52.88 71 GLU A CA 1
ATOM 583 C C . GLU A 1 71 ? 5.676 16.052 -9.557 1.00 52.88 71 GLU A C 1
ATOM 585 O O . GLU A 1 71 ? 5.866 16.618 -8.480 1.00 52.88 71 GLU A O 1
ATOM 590 N N . ASN A 1 72 ? 6.436 15.021 -9.947 1.00 59.84 72 ASN A N 1
ATOM 591 C CA . ASN A 1 72 ? 7.518 14.440 -9.154 1.00 59.84 72 ASN A CA 1
ATOM 592 C C . ASN A 1 72 ? 8.897 14.987 -9.564 1.00 59.84 72 ASN A C 1
ATOM 594 O O . ASN A 1 72 ? 9.910 14.302 -9.435 1.00 59.84 72 ASN A O 1
ATOM 598 N N . GLN A 1 73 ? 8.946 16.245 -10.026 1.00 63.47 73 GLN A N 1
ATOM 599 C CA . GLN A 1 73 ? 10.158 16.912 -10.535 1.00 63.47 73 GLN A CA 1
ATOM 600 C C . GLN A 1 73 ? 11.340 16.824 -9.569 1.00 63.47 73 GLN A C 1
ATOM 602 O O . GLN A 1 73 ? 12.485 16.77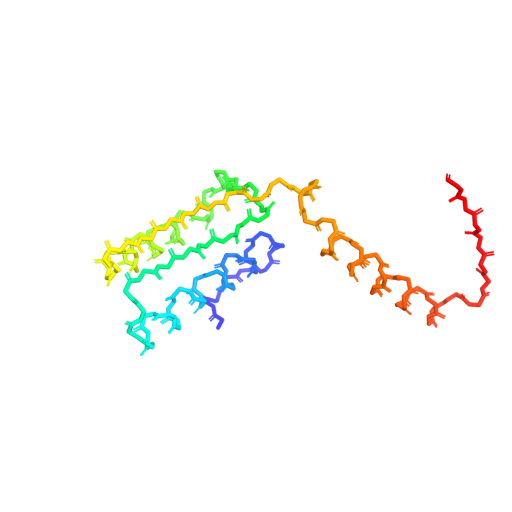1 -10.001 1.00 63.47 73 GLN A O 1
ATOM 607 N N . MET A 1 74 ? 11.077 16.790 -8.260 1.00 66.19 74 MET A N 1
ATOM 608 C CA . MET A 1 74 ? 12.119 16.578 -7.257 1.00 66.19 74 MET A CA 1
ATOM 609 C C . MET A 1 74 ? 12.752 15.189 -7.356 1.00 66.19 74 MET A C 1
ATOM 611 O O . MET A 1 74 ? 13.971 15.094 -7.272 1.00 66.19 74 MET A O 1
ATOM 615 N N . VAL A 1 75 ? 11.960 14.129 -7.535 1.00 64.94 75 VAL A N 1
ATOM 616 C CA . VAL A 1 75 ? 12.472 12.758 -7.673 1.00 64.94 75 VAL A CA 1
ATOM 617 C C . VAL A 1 75 ? 13.161 12.576 -9.016 1.00 64.94 75 VAL A C 1
ATOM 619 O O . VAL A 1 75 ? 14.256 12.035 -9.020 1.00 64.94 75 VAL A O 1
ATOM 622 N N . ASP A 1 76 ? 12.614 13.105 -10.113 1.00 66.88 76 ASP A N 1
ATOM 623 C CA . ASP A 1 76 ? 13.302 13.088 -11.413 1.00 66.88 76 ASP A CA 1
ATOM 624 C C . ASP A 1 76 ? 14.622 13.887 -11.361 1.00 66.88 76 ASP A C 1
ATOM 626 O O . ASP A 1 76 ? 15.631 13.458 -11.923 1.00 66.88 76 ASP A O 1
ATOM 630 N N . ALA A 1 77 ? 14.668 15.018 -10.643 1.00 77.69 77 ALA A N 1
ATOM 631 C CA . ALA A 1 77 ? 15.904 15.774 -10.425 1.00 77.69 77 ALA A CA 1
ATOM 632 C C . ALA A 1 77 ? 16.906 15.002 -9.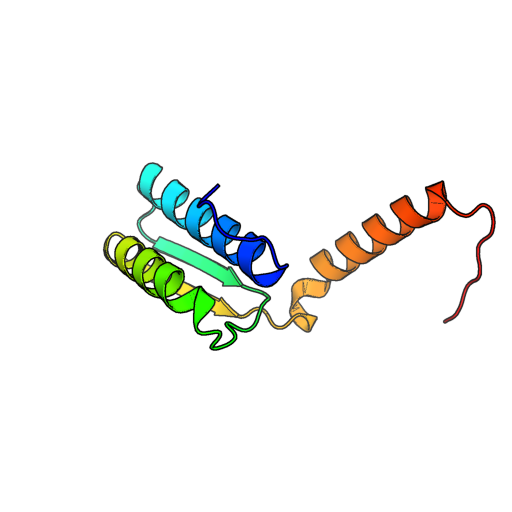552 1.00 77.69 77 ALA A C 1
ATOM 634 O O . ALA A 1 77 ? 18.100 15.016 -9.839 1.00 77.69 77 ALA A O 1
ATOM 635 N N . LEU A 1 78 ? 16.438 14.304 -8.514 1.00 74.31 78 LEU A N 1
ATOM 636 C CA . LEU A 1 78 ? 17.257 13.435 -7.663 1.00 74.31 78 LEU A CA 1
ATOM 637 C C . LEU A 1 78 ? 17.791 12.220 -8.427 1.00 74.31 78 LEU A C 1
ATOM 639 O O . LEU A 1 78 ? 18.958 11.874 -8.272 1.00 74.31 78 LEU A O 1
ATOM 643 N N . GLU A 1 79 ? 16.967 11.601 -9.267 1.00 74.69 79 GLU A N 1
ATOM 644 C CA . GLU A 1 79 ? 17.336 10.469 -10.114 1.00 74.69 79 GLU A CA 1
ATOM 645 C C . GLU A 1 79 ? 18.350 10.915 -11.171 1.00 74.69 79 GLU A C 1
ATOM 647 O O . GLU A 1 79 ? 19.393 10.285 -11.318 1.00 74.69 79 GLU A O 1
ATOM 652 N N . THR A 1 80 ? 18.126 12.071 -11.806 1.00 80.31 80 THR A N 1
ATOM 653 C CA . THR A 1 80 ? 19.080 12.693 -12.737 1.00 80.31 80 THR A CA 1
ATOM 654 C C . THR A 1 80 ? 20.404 13.025 -12.044 1.00 80.31 80 THR A C 1
ATOM 656 O O . THR A 1 80 ? 21.463 12.691 -12.567 1.00 80.31 80 THR A O 1
ATOM 659 N N . LEU A 1 81 ? 20.377 13.627 -10.852 1.00 78.31 81 LEU A N 1
ATOM 660 C CA . LEU A 1 81 ? 21.586 13.932 -10.078 1.00 78.31 81 LEU A CA 1
ATOM 661 C C . LEU A 1 81 ? 22.335 12.666 -9.646 1.00 78.31 81 LEU A C 1
ATOM 663 O O . LEU A 1 81 ? 23.563 12.636 -9.711 1.00 78.31 81 LEU A O 1
ATOM 667 N N . SER A 1 82 ? 21.616 11.616 -9.249 1.00 74.31 82 SER A N 1
ATOM 668 C CA . SER A 1 82 ? 22.202 10.316 -8.923 1.00 74.31 82 SER A CA 1
ATOM 669 C C . SER A 1 82 ? 22.859 9.686 -10.153 1.00 74.31 82 SER A C 1
ATOM 671 O O . SER A 1 82 ? 23.998 9.233 -10.065 1.00 74.31 82 SER A O 1
ATOM 673 N N . LEU A 1 83 ? 22.198 9.740 -11.316 1.00 71.88 83 LEU A N 1
ATOM 674 C CA . LEU A 1 83 ? 22.743 9.263 -12.589 1.00 71.88 83 LEU A CA 1
ATOM 675 C C . LEU A 1 83 ? 23.978 10.064 -13.012 1.00 71.88 83 LEU A C 1
ATOM 677 O O . LEU A 1 83 ? 24.951 9.500 -13.498 1.00 71.88 83 LEU A O 1
ATOM 681 N N . MET A 1 84 ? 23.966 11.385 -12.820 1.00 75.19 84 MET A N 1
ATOM 682 C CA . MET A 1 84 ? 25.118 12.245 -13.093 1.00 75.19 84 MET A CA 1
ATOM 683 C C . MET A 1 84 ? 26.298 11.903 -12.188 1.00 75.19 84 MET A C 1
ATOM 685 O O . MET A 1 84 ? 27.432 11.893 -12.660 1.00 75.19 84 MET A O 1
ATOM 689 N N . PHE A 1 85 ? 26.047 11.599 -10.915 1.00 67.31 85 PHE A N 1
ATOM 690 C CA . PHE A 1 85 ? 27.091 11.205 -9.976 1.00 67.31 85 PHE A CA 1
ATOM 691 C C . PHE A 1 85 ? 27.696 9.843 -10.349 1.00 67.31 85 PHE A C 1
ATOM 693 O O . PHE A 1 85 ? 28.916 9.693 -10.370 1.00 67.31 85 PHE A O 1
ATOM 700 N N . GLU A 1 86 ? 26.859 8.884 -10.741 1.00 61.59 86 GLU A N 1
ATOM 701 C CA . GLU A 1 86 ? 27.282 7.559 -11.207 1.00 61.59 86 GLU A CA 1
ATOM 702 C C . GLU A 1 86 ? 28.058 7.640 -12.536 1.00 61.59 86 GLU A C 1
ATOM 704 O O . GLU A 1 86 ? 29.131 7.060 -12.675 1.00 61.59 86 GLU A O 1
ATOM 709 N N . ILE A 1 87 ? 27.598 8.473 -13.477 1.00 53.12 87 ILE A N 1
ATOM 710 C CA . ILE A 1 87 ? 28.286 8.738 -14.751 1.00 53.12 87 ILE A CA 1
ATOM 711 C C . ILE A 1 87 ? 29.601 9.503 -14.542 1.00 53.12 87 ILE A C 1
ATOM 713 O O . ILE A 1 87 ? 30.559 9.270 -15.278 1.00 53.12 87 ILE A O 1
ATOM 717 N N . SER A 1 88 ? 29.679 10.404 -13.559 1.00 55.16 88 SER A N 1
ATOM 718 C CA . SER A 1 88 ? 30.899 11.170 -13.261 1.00 55.16 88 SER A CA 1
ATOM 719 C C . SER A 1 88 ? 32.025 10.317 -12.672 1.00 55.16 88 SER A C 1
ATOM 721 O O . SER A 1 88 ? 33.186 10.704 -12.767 1.00 55.16 88 SER A O 1
ATOM 723 N N . GLN A 1 89 ? 31.695 9.141 -12.128 1.00 53.81 89 GLN A N 1
ATOM 724 C CA . GLN A 1 89 ? 32.678 8.146 -11.692 1.00 53.81 89 GLN A CA 1
ATOM 725 C C . GLN A 1 89 ? 33.237 7.334 -12.876 1.00 53.81 89 GLN A C 1
ATOM 727 O O . GLN A 1 89 ? 34.366 6.858 -12.799 1.00 53.81 89 GLN A O 1
ATOM 732 N N . GLU A 1 90 ? 32.489 7.197 -13.982 1.00 51.47 90 GLU A N 1
ATOM 733 C CA . GLU A 1 90 ? 32.924 6.445 -15.174 1.00 51.47 90 GLU A CA 1
ATOM 734 C C . GLU A 1 90 ? 33.437 7.314 -16.333 1.00 51.47 90 GLU A C 1
ATOM 736 O O . GLU A 1 90 ? 34.091 6.799 -17.242 1.00 51.47 90 GLU A O 1
ATOM 741 N N . ARG A 1 91 ? 33.166 8.624 -16.351 1.00 45.16 91 ARG A N 1
ATOM 742 C CA . ARG A 1 91 ? 33.585 9.506 -17.450 1.00 45.16 91 ARG A CA 1
ATOM 743 C C . ARG A 1 91 ? 34.229 10.790 -16.950 1.00 45.16 91 ARG A C 1
ATOM 745 O O . ARG A 1 91 ? 33.578 11.823 -16.800 1.00 45.16 91 ARG A O 1
ATOM 752 N N . GLU A 1 92 ? 35.555 10.750 -16.844 1.00 50.72 92 GLU A N 1
ATOM 753 C CA . GLU A 1 92 ? 36.407 11.910 -17.113 1.00 50.72 92 GLU A CA 1
ATOM 754 C C . GLU A 1 92 ? 36.151 12.388 -18.553 1.00 50.72 92 GLU A C 1
ATOM 756 O O . GLU A 1 92 ? 36.840 11.979 -19.480 1.00 50.72 92 GLU A O 1
ATOM 761 N N . THR A 1 93 ? 35.090 13.166 -18.779 1.00 42.94 93 THR A N 1
ATOM 762 C CA . THR A 1 93 ? 34.978 14.262 -19.765 1.00 42.94 93 THR A CA 1
ATOM 763 C C . THR A 1 93 ? 33.505 14.664 -19.925 1.00 42.94 93 THR A C 1
ATOM 765 O O . THR A 1 93 ? 32.673 13.837 -20.305 1.00 42.94 93 THR A O 1
ATOM 768 N N . PRO A 1 94 ? 33.136 15.933 -19.670 1.00 42.44 94 PRO A N 1
ATOM 769 C CA . PRO A 1 94 ? 31.761 16.379 -19.834 1.00 42.44 94 PRO A CA 1
ATOM 770 C C . PRO A 1 94 ? 31.467 16.692 -21.307 1.00 42.44 94 PRO A C 1
ATOM 772 O O . PRO A 1 94 ? 32.180 17.468 -21.943 1.00 42.44 94 PRO A O 1
ATOM 775 N N . ILE A 1 95 ? 30.368 16.148 -21.835 1.00 44.53 95 ILE A N 1
ATOM 776 C CA . ILE A 1 95 ? 29.718 16.669 -23.044 1.00 44.53 95 ILE A CA 1
ATOM 777 C C . ILE A 1 95 ? 28.360 17.223 -22.628 1.00 44.53 95 ILE A C 1
ATOM 779 O O . ILE A 1 95 ? 27.464 16.483 -22.230 1.00 44.53 95 ILE A O 1
ATOM 783 N N . LEU A 1 96 ? 28.235 18.544 -22.727 1.00 39.09 96 LEU A N 1
ATOM 784 C CA . LEU A 1 96 ? 27.000 19.285 -22.519 1.00 39.09 96 LEU A CA 1
ATOM 785 C C . LEU A 1 96 ? 26.170 19.237 -23.810 1.00 39.09 96 LEU A C 1
ATOM 787 O O . LEU A 1 96 ? 26.653 19.644 -24.870 1.00 39.09 96 LEU A O 1
ATOM 791 N N . ARG A 1 97 ? 24.916 18.788 -23.728 1.00 35.62 97 ARG A N 1
ATOM 792 C CA . ARG A 1 97 ? 23.894 19.112 -24.729 1.00 35.62 97 ARG A CA 1
ATOM 793 C C . ARG A 1 97 ? 22.641 19.608 -24.020 1.00 35.62 97 ARG A C 1
ATOM 795 O O . ARG A 1 97 ? 22.196 18.993 -23.058 1.00 35.62 97 ARG A O 1
ATOM 802 N N . ILE A 1 98 ? 22.211 20.771 -24.499 1.00 42.44 98 ILE A N 1
ATOM 803 C CA . ILE A 1 98 ? 21.088 21.599 -24.055 1.00 42.44 98 ILE A CA 1
ATOM 804 C C . ILE A 1 98 ? 19.772 20.871 -24.313 1.00 42.44 98 ILE A C 1
ATOM 806 O O . ILE A 1 98 ? 19.692 20.223 -25.385 1.00 42.44 98 ILE A O 1
#

InterPro domains:
  IPR002156 Ribonuclease H domain [PF13456] (7-78)
  IPR012337 Ribonuclease H-like superfamily [SSF53098] (3-77)
  IPR036397 Ribonuclease H superfamily [G3DSA:3.30.420.10] (1-93)